Protein AF-A0A0V0V4X7-F1 (afdb_monomer)

Foldseek 3Di:
DPPPPPPPPPPPLDADDDDPVVVLVVLQVVLLVVLCVLCPQVVCLVVDPDDRPVVVNVVSVVSSVVSSVVSSVVVVVVNVVRD

Nearest PDB structures (foldseek):
  6czq-assembly1_B  TM=5.724E-01  e=1.325E+00  Rattus norvegicus
  5wbx-assembly1_B  TM=5.676E-01  e=2.254E+00  Homo sapiens
  4j9z-assembly1_B-2  TM=5.786E-01  e=2.537E+00  Rattus norvegicus
  1i6z-assembly1_A  TM=4.879E-01  e=2.537E+00  Mus musculus

pLDDT: mean 75.91, std 15.21, range [40.53, 94.88]

Solvent-accessible surface area (backbone atoms only — not comparable to full-atom values): 4880 Å² total; per-residue (Å²): 136,86,79,75,76,76,73,75,78,75,79,76,77,70,57,64,86,74,60,67,70,62,47,52,52,51,44,49,54,50,23,50,58,67,25,42,70,55,30,48,67,38,53,48,46,72,69,46,95,58,88,65,57,62,68,58,42,52,51,26,49,52,51,25,54,52,43,31,52,52,45,43,51,51,52,52,52,52,53,61,73,44,86

Secondary structure (DSSP, 8-state):
-------------------HHHHHHHHHHHHHHHHHGGGHHHHHHHHSSS---HHHHHHHHHHHHHHHHHHHHHHHHHHHTT-

Structure (mmCIF, N/CA/C/O backbone):
data_AF-A0A0V0V4X7-F1
#
_entry.id   AF-A0A0V0V4X7-F1
#
loop_
_atom_site.group_PDB
_atom_site.id
_atom_site.type_symbol
_atom_site.label_atom_id
_atom_site.label_alt_id
_atom_site.label_comp_id
_atom_site.label_asym_id
_atom_site.label_entity_id
_atom_site.label_seq_id
_atom_site.pdbx_PDB_ins_code
_atom_site.Cartn_x
_atom_site.Cartn_y
_atom_site.Cartn_z
_atom_site.occupancy
_atom_site.B_iso_or_equiv
_atom_site.auth_seq_id
_atom_site.auth_comp_id
_atom_site.auth_asym_id
_atom_site.auth_atom_id
_atom_site.pdbx_PDB_model_num
ATOM 1 N N . LEU A 1 1 ? -35.595 -37.989 23.538 1.00 40.53 1 LEU A N 1
ATOM 2 C CA . LEU A 1 1 ? -34.284 -37.303 23.542 1.00 40.53 1 LEU A CA 1
ATOM 3 C C . LEU A 1 1 ? -34.511 -35.810 23.330 1.00 40.53 1 LEU A C 1
ATOM 5 O O . LEU A 1 1 ? -35.018 -35.433 22.281 1.00 40.53 1 LEU A O 1
ATOM 9 N N . LYS A 1 2 ? -34.201 -34.962 24.317 1.00 44.09 2 LYS A N 1
ATOM 10 C CA . LYS A 1 2 ? -34.213 -33.505 24.126 1.00 44.09 2 LYS A CA 1
ATOM 11 C C . LYS A 1 2 ? -32.909 -33.128 23.422 1.00 44.09 2 LYS A C 1
ATOM 13 O O . LYS A 1 2 ? -31.864 -33.092 24.060 1.00 44.09 2 LYS A O 1
ATOM 18 N N . LEU A 1 3 ? -32.971 -32.922 22.105 1.00 45.50 3 LEU A N 1
ATOM 19 C CA . LEU A 1 3 ? -31.867 -32.361 21.328 1.00 45.50 3 LEU A CA 1
ATOM 20 C C . LEU A 1 3 ? -31.585 -30.950 21.852 1.00 45.50 3 LEU A C 1
ATOM 22 O O . LEU A 1 3 ? -32.316 -30.002 21.559 1.00 45.50 3 LEU A O 1
ATOM 26 N N . LEU A 1 4 ? -30.542 -30.835 22.671 1.00 51.19 4 LEU A N 1
ATOM 27 C CA . LEU A 1 4 ? -29.932 -29.572 23.051 1.00 51.19 4 LEU A CA 1
ATOM 28 C C . LEU A 1 4 ? -29.494 -28.888 21.755 1.00 51.19 4 LEU A C 1
ATOM 30 O O . LEU A 1 4 ? -28.519 -29.292 21.126 1.00 51.19 4 LEU A O 1
ATOM 34 N N . LYS A 1 5 ? -30.262 -27.886 21.315 1.00 51.84 5 LYS A N 1
ATOM 35 C CA . LYS A 1 5 ? -29.847 -26.983 20.243 1.00 51.84 5 LYS A CA 1
ATOM 36 C C . LYS A 1 5 ? -28.543 -26.345 20.708 1.00 51.84 5 LYS A C 1
ATOM 38 O O . LYS A 1 5 ? -28.579 -25.503 21.605 1.00 51.84 5 LYS A O 1
ATOM 43 N N . SER A 1 6 ? -27.414 -26.780 20.144 1.00 54.94 6 SER A N 1
ATOM 44 C CA . SER A 1 6 ? -26.116 -26.157 20.376 1.00 54.94 6 SER A CA 1
ATOM 45 C C . SER A 1 6 ? -26.278 -24.665 20.155 1.00 54.94 6 SER A C 1
ATOM 47 O O . SER A 1 6 ? -26.581 -24.211 19.048 1.00 54.94 6 SER A O 1
ATOM 49 N N . LYS A 1 7 ? -26.154 -23.915 21.248 1.00 52.81 7 LYS A N 1
ATOM 50 C CA . LYS A 1 7 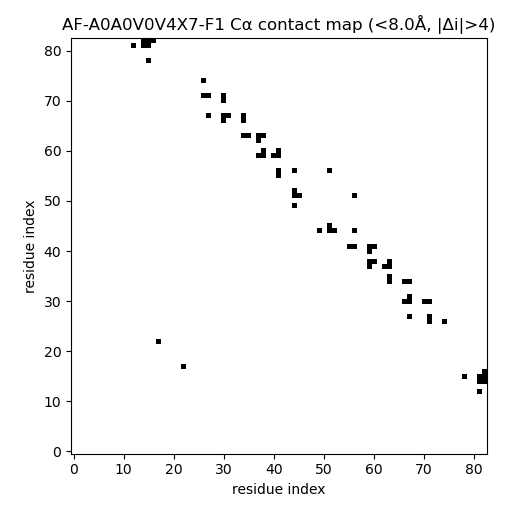? -26.073 -22.465 21.251 1.00 52.81 7 LYS A CA 1
ATOM 51 C C . LYS A 1 7 ? -24.890 -22.149 20.341 1.00 52.81 7 LYS A C 1
ATOM 53 O O . LYS A 1 7 ? -23.755 -22.364 20.747 1.00 52.81 7 LYS A O 1
ATOM 58 N N . LYS A 1 8 ? -25.153 -21.767 19.081 1.00 54.91 8 LYS A N 1
ATOM 59 C CA . LYS A 1 8 ? -24.127 -21.209 18.194 1.00 54.91 8 LYS A CA 1
ATOM 60 C C . LYS A 1 8 ? -23.481 -20.110 19.012 1.00 54.91 8 LYS A C 1
ATOM 62 O O . LYS A 1 8 ? -24.161 -19.146 19.362 1.00 54.91 8 LYS A O 1
ATOM 67 N N . GLU A 1 9 ? -22.237 -20.330 19.400 1.00 52.50 9 GLU A N 1
ATOM 68 C CA . GLU A 1 9 ? -21.431 -19.357 20.106 1.00 52.50 9 GLU A CA 1
ATOM 69 C C . GLU A 1 9 ? -21.456 -18.105 19.232 1.00 52.50 9 GLU A C 1
ATOM 71 O O . GLU A 1 9 ? -20.922 -18.091 18.122 1.00 52.50 9 GLU A O 1
ATOM 76 N N . GLN A 1 10 ? -22.231 -17.101 19.647 1.00 53.91 10 GLN A N 1
ATOM 77 C CA . GLN A 1 10 ? -22.160 -15.794 19.025 1.00 53.91 10 GLN A CA 1
ATOM 78 C C . GLN A 1 10 ? -20.764 -15.314 19.369 1.00 53.91 10 GLN A C 1
ATOM 80 O O . GLN A 1 10 ? -20.519 -14.898 20.497 1.00 53.91 10 GLN A O 1
ATOM 85 N N . ILE A 1 11 ? -19.837 -15.456 18.423 1.00 58.78 11 ILE A N 1
ATOM 86 C CA . ILE A 1 11 ? -18.539 -14.807 18.499 1.00 58.78 11 ILE A CA 1
ATOM 87 C C . ILE A 1 11 ? -18.860 -13.315 18.478 1.00 58.78 11 ILE A C 1
ATOM 89 O O . ILE A 1 11 ? -19.050 -12.720 17.417 1.00 58.78 11 ILE A O 1
ATOM 93 N N . THR A 1 12 ? -19.012 -12.726 19.658 1.00 58.84 12 THR A N 1
ATOM 94 C CA . THR A 1 12 ? -19.064 -11.287 19.855 1.00 58.84 12 THR A CA 1
ATOM 95 C C . THR A 1 12 ? -17.704 -10.772 19.415 1.00 58.84 12 THR A C 1
ATOM 97 O O . THR A 1 12 ? -16.735 -10.807 20.170 1.00 58.84 12 THR A O 1
ATOM 100 N N . ARG A 1 13 ? -17.597 -10.376 18.142 1.00 60.84 13 ARG A N 1
ATOM 101 C CA . ARG A 1 13 ? -16.413 -9.690 17.629 1.00 60.84 13 ARG A CA 1
ATOM 102 C C . ARG A 1 13 ? -16.303 -8.383 18.401 1.00 60.84 13 ARG A C 1
ATOM 104 O O . ARG A 1 13 ? -17.090 -7.467 18.190 1.00 60.84 13 ARG A O 1
ATOM 111 N N . VAL A 1 14 ? -15.382 -8.348 19.356 1.00 67.94 14 VAL A N 1
ATOM 112 C CA . VAL A 1 14 ? -15.034 -7.122 20.067 1.00 67.94 14 VAL A CA 1
ATOM 113 C C . VAL A 1 14 ? -14.382 -6.188 19.042 1.00 67.94 14 VAL A C 1
ATOM 115 O O . VAL A 1 14 ? -13.460 -6.639 18.356 1.00 67.94 14 VAL A O 1
ATOM 118 N N . PRO A 1 15 ? -14.837 -4.927 18.913 1.00 68.12 15 PRO A N 1
ATOM 119 C CA . PRO A 1 15 ? -14.246 -3.969 17.987 1.00 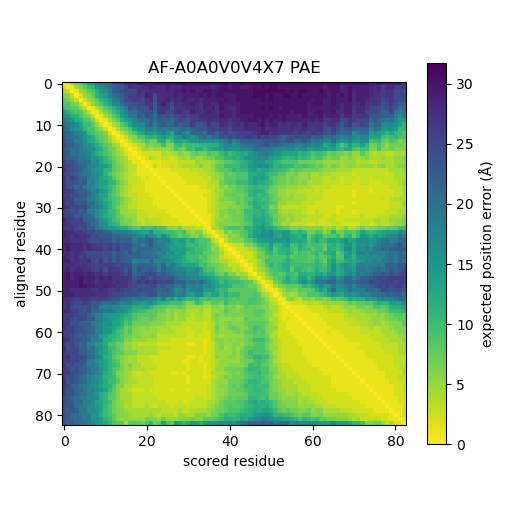68.12 15 PRO A CA 1
ATOM 120 C C . PRO A 1 15 ? -12.745 -3.832 18.224 1.00 68.12 15 PRO A C 1
ATOM 122 O O . PRO A 1 15 ? -12.296 -3.686 19.369 1.00 68.12 15 PRO A O 1
ATOM 125 N N . LEU A 1 16 ? -11.963 -3.873 17.147 1.00 71.69 16 LEU A N 1
ATOM 126 C CA . LEU A 1 1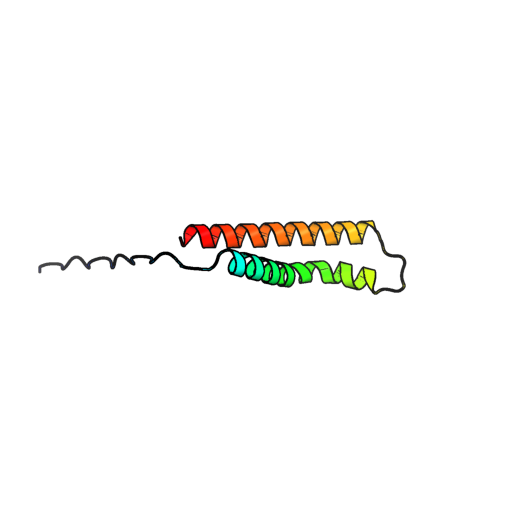6 ? -10.519 -3.711 17.233 1.00 71.69 16 LEU A CA 1
ATOM 127 C C . LEU A 1 16 ? -10.197 -2.263 17.641 1.00 71.69 16 LEU A C 1
ATOM 129 O O . LEU A 1 16 ? -10.389 -1.330 16.862 1.00 71.69 16 LEU A O 1
ATOM 133 N N . LYS A 1 17 ? -9.694 -2.057 18.864 1.00 79.50 17 LYS A N 1
ATOM 134 C CA . LYS A 1 17 ? -9.191 -0.747 19.304 1.00 79.50 17 LYS A CA 1
ATOM 135 C C . LYS A 1 17 ? -7.743 -0.580 18.859 1.00 79.50 17 LYS A C 1
ATOM 137 O O . LYS A 1 17 ? -6.874 -1.325 19.305 1.00 79.50 17 LYS A O 1
ATOM 142 N N . TYR A 1 18 ? -7.486 0.413 18.016 1.00 79.62 18 TYR A N 1
ATOM 143 C CA . TYR A 1 18 ? -6.143 0.776 17.575 1.00 79.62 18 TYR A CA 1
ATOM 144 C C . TYR A 1 18 ? -6.002 2.297 17.453 1.00 79.62 18 TYR A C 1
ATOM 146 O O . TYR A 1 18 ? -6.987 3.018 17.320 1.00 79.62 18 TYR A O 1
ATOM 154 N N . ASP A 1 19 ? -4.763 2.778 17.512 1.00 86.56 19 ASP A N 1
ATOM 155 C CA . ASP A 1 19 ? -4.420 4.173 17.238 1.00 86.56 19 ASP A CA 1
ATOM 156 C C . ASP A 1 19 ? -4.396 4.385 15.719 1.00 86.56 19 ASP A C 1
ATOM 158 O O . ASP A 1 19 ? -3.572 3.792 15.015 1.00 86.56 19 ASP A O 1
ATOM 162 N N . GLU A 1 20 ? -5.324 5.193 15.202 1.00 84.81 20 GLU A N 1
ATOM 163 C CA . GLU A 1 20 ? -5.459 5.421 13.761 1.00 84.81 20 GLU A CA 1
ATOM 164 C C . GLU A 1 20 ? -4.203 6.033 13.134 1.00 84.81 20 GLU A C 1
ATOM 166 O O . GLU A 1 20 ? -3.853 5.668 12.011 1.00 84.81 20 GLU A O 1
ATOM 171 N N . GLY A 1 21 ? -3.500 6.916 13.850 1.00 86.38 21 GLY A N 1
ATOM 172 C CA . GLY A 1 21 ? -2.274 7.546 13.365 1.00 86.38 21 GLY A CA 1
ATOM 173 C C . GLY A 1 21 ? -1.139 6.534 13.235 1.00 86.38 21 GLY A C 1
ATOM 174 O O . GLY A 1 21 ? -0.507 6.435 12.182 1.00 86.38 21 GLY A O 1
ATOM 175 N N . LYS A 1 22 ? -0.929 5.709 14.267 1.00 89.62 22 LYS A N 1
ATOM 176 C CA . LYS A 1 22 ? 0.069 4.626 14.229 1.00 89.62 22 LYS A CA 1
ATOM 177 C C . LYS A 1 22 ? -0.262 3.587 13.164 1.00 89.62 22 LYS A C 1
ATOM 179 O O . LYS A 1 22 ? 0.635 3.159 12.442 1.00 89.62 22 LYS A O 1
ATOM 184 N N . ALA A 1 23 ? -1.535 3.219 13.019 1.00 87.69 23 ALA A N 1
ATOM 185 C CA . ALA A 1 23 ? -1.964 2.286 11.985 1.00 87.69 23 ALA A CA 1
ATOM 186 C C . ALA A 1 23 ? -1.720 2.847 10.577 1.00 87.69 23 ALA A C 1
ATOM 188 O O . ALA A 1 23 ? -1.257 2.115 9.709 1.00 87.69 23 ALA A O 1
ATOM 189 N N . GLN A 1 24 ? -1.967 4.140 10.335 1.00 89.06 24 GLN A N 1
ATOM 190 C CA . GLN A 1 24 ? -1.658 4.758 9.041 1.00 89.06 24 GLN A CA 1
ATOM 191 C C . GLN A 1 24 ? -0.167 4.679 8.701 1.00 89.06 24 GLN A C 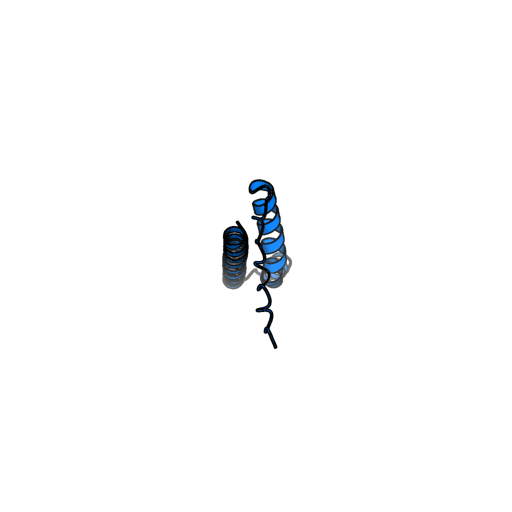1
ATOM 193 O O . GLN A 1 24 ? 0.164 4.306 7.575 1.00 89.06 24 GLN A O 1
ATOM 198 N N . ILE A 1 25 ? 0.711 4.967 9.667 1.00 91.56 25 ILE A N 1
ATOM 199 C CA . ILE A 1 25 ? 2.168 4.878 9.486 1.00 91.56 25 ILE A CA 1
ATOM 200 C C . ILE A 1 25 ? 2.573 3.437 9.153 1.00 91.56 25 ILE A C 1
ATOM 202 O O . ILE A 1 25 ? 3.231 3.201 8.143 1.00 91.56 25 ILE A O 1
ATOM 206 N N . GLN A 1 26 ? 2.102 2.463 9.935 1.00 92.19 26 GLN A N 1
ATOM 207 C CA . GLN A 1 26 ? 2.426 1.048 9.728 1.00 92.19 26 GLN A CA 1
ATOM 208 C C . GLN A 1 26 ? 1.910 0.509 8.387 1.00 92.19 26 GLN A C 1
ATOM 210 O O . GLN A 1 26 ? 2.613 -0.234 7.706 1.00 92.19 26 GLN A O 1
ATOM 215 N N . ILE A 1 27 ? 0.699 0.901 7.974 1.00 92.62 27 ILE A N 1
ATOM 216 C CA . ILE A 1 27 ? 0.150 0.545 6.657 1.00 92.62 27 ILE A CA 1
ATOM 217 C C . ILE A 1 27 ? 1.039 1.107 5.551 1.00 92.62 27 ILE A C 1
ATOM 219 O O . ILE A 1 27 ? 1.316 0.414 4.575 1.00 92.62 27 ILE A O 1
ATOM 223 N N . GLN A 1 28 ? 1.493 2.351 5.697 1.00 90.94 28 GLN A N 1
ATOM 224 C CA . GLN A 1 28 ? 2.328 2.998 4.697 1.00 90.94 28 GLN A CA 1
ATOM 225 C C . GLN A 1 28 ? 3.708 2.339 4.592 1.00 90.94 28 GLN A C 1
ATOM 227 O O . GLN A 1 28 ? 4.147 2.036 3.486 1.00 90.94 28 GLN A O 1
ATOM 232 N N . GLU A 1 29 ? 4.363 2.031 5.711 1.00 91.38 29 GLU A N 1
ATOM 233 C CA . GLU A 1 29 ? 5.639 1.299 5.731 1.00 91.38 29 GLU A CA 1
ATOM 234 C C . GLU A 1 29 ? 5.516 -0.109 5.134 1.00 91.38 29 GLU A C 1
ATOM 236 O O . GLU A 1 29 ? 6.341 -0.517 4.308 1.00 91.38 29 GLU A O 1
ATOM 241 N N . LEU A 1 30 ? 4.451 -0.835 5.487 1.00 91.56 30 LEU A N 1
ATOM 242 C CA . LEU A 1 30 ? 4.176 -2.163 4.949 1.00 91.56 30 LEU A CA 1
ATOM 243 C C . LEU A 1 30 ? 3.949 -2.108 3.436 1.00 91.56 30 LEU A C 1
ATOM 245 O O . LEU A 1 30 ? 4.584 -2.851 2.688 1.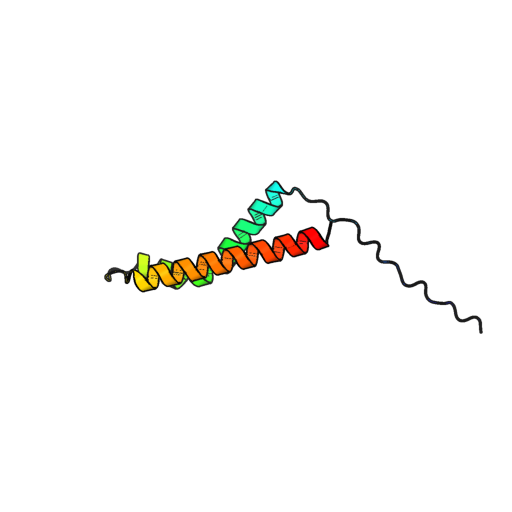00 91.56 30 LEU A O 1
ATOM 249 N N . CYS A 1 31 ? 3.076 -1.215 2.969 1.00 92.00 31 CYS A N 1
ATOM 250 C CA . CYS A 1 31 ? 2.777 -1.086 1.547 1.00 92.00 31 CYS A CA 1
ATOM 251 C C . CYS A 1 31 ? 3.979 -0.577 0.750 1.00 92.00 31 CYS A C 1
ATOM 253 O O . CYS A 1 31 ? 4.199 -1.048 -0.362 1.00 92.00 31 CYS A O 1
ATOM 255 N N . ASN A 1 32 ? 4.800 0.311 1.315 1.00 89.31 32 ASN A N 1
ATOM 256 C CA . ASN A 1 32 ? 6.083 0.687 0.728 1.00 89.31 32 ASN A CA 1
ATOM 257 C C . ASN A 1 32 ? 6.988 -0.532 0.562 1.00 89.31 32 ASN A C 1
ATOM 259 O O . ASN A 1 32 ? 7.528 -0.733 -0.520 1.00 89.31 32 ASN A O 1
ATOM 263 N N . THR A 1 33 ? 7.121 -1.369 1.589 1.00 87.81 33 THR A N 1
ATOM 264 C CA . THR A 1 33 ? 7.984 -2.559 1.551 1.00 87.81 33 THR A CA 1
ATOM 265 C C . THR A 1 33 ? 7.496 -3.578 0.519 1.00 87.81 33 THR A C 1
ATOM 267 O O . THR A 1 33 ? 8.257 -3.985 -0.356 1.00 87.81 33 THR A O 1
ATOM 270 N N . VAL A 1 34 ? 6.205 -3.926 0.551 1.00 87.31 34 VAL A N 1
ATOM 271 C CA . VAL A 1 34 ? 5.589 -4.881 -0.387 1.00 87.31 34 VAL A CA 1
ATOM 272 C C . VAL A 1 34 ? 5.666 -4.369 -1.825 1.00 87.31 34 VAL A C 1
ATOM 274 O O . VAL A 1 34 ? 5.974 -5.125 -2.744 1.00 87.31 34 VAL A O 1
ATOM 277 N N . CYS A 1 35 ? 5.415 -3.077 -2.039 1.00 88.00 35 CYS A N 1
ATOM 278 C CA . CYS A 1 35 ? 5.393 -2.509 -3.380 1.00 88.00 35 CYS A CA 1
ATOM 279 C C . CYS A 1 35 ? 6.777 -2.122 -3.910 1.00 88.00 35 CYS A C 1
ATOM 281 O O . CYS A 1 35 ? 6.931 -1.960 -5.120 1.00 88.00 35 CYS A O 1
ATOM 283 N N . SER A 1 36 ? 7.794 -2.027 -3.049 1.00 78.00 36 SER A N 1
ATOM 284 C CA . SER A 1 36 ? 9.177 -1.768 -3.468 1.00 78.00 36 SER A CA 1
ATOM 285 C C . SER A 1 36 ? 9.805 -2.942 -4.221 1.00 78.00 36 SER A C 1
ATOM 287 O O . SER A 1 36 ? 10.723 -2.726 -5.001 1.00 78.00 36 SER A O 1
ATOM 289 N N . GLN A 1 37 ? 9.264 -4.161 -4.124 1.00 66.56 37 GLN A N 1
ATOM 290 C CA . GLN A 1 37 ? 9.671 -5.244 -5.035 1.00 66.56 37 GLN A CA 1
ATOM 291 C C . GLN A 1 37 ? 9.388 -4.899 -6.509 1.00 66.56 37 GLN A C 1
ATOM 293 O O . GLN A 1 37 ? 10.137 -5.291 -7.396 1.00 66.56 37 GLN A O 1
ATOM 298 N N . TYR A 1 38 ? 8.367 -4.080 -6.791 1.00 60.06 38 TYR A N 1
ATOM 299 C CA . TYR A 1 38 ? 8.095 -3.581 -8.146 1.00 60.06 38 TYR A CA 1
ATOM 300 C C . TYR A 1 38 ? 8.986 -2.397 -8.547 1.00 60.06 38 TYR A C 1
ATOM 302 O O . TYR A 1 38 ? 8.949 -1.971 -9.702 1.00 60.06 38 TYR A O 1
ATOM 310 N N . SER A 1 39 ? 9.760 -1.847 -7.606 1.00 59.25 39 SER A N 1
ATOM 311 C CA . SER A 1 39 ? 10.693 -0.747 -7.833 1.00 59.25 39 SER A CA 1
ATOM 312 C C . SER A 1 39 ? 12.149 -1.204 -7.923 1.00 59.25 39 SER A C 1
ATOM 314 O O . SER A 1 39 ? 12.999 -0.363 -8.195 1.00 59.25 39 SER A O 1
ATOM 316 N N . GLU A 1 40 ? 12.466 -2.496 -7.786 1.00 61.50 40 GLU A N 1
ATOM 317 C CA . GLU A 1 40 ? 13.838 -2.980 -7.993 1.00 61.50 40 GLU A CA 1
ATOM 318 C C . GLU A 1 40 ? 14.335 -2.689 -9.415 1.00 61.50 40 GLU A C 1
ATOM 320 O O . GLU A 1 40 ? 15.455 -2.212 -9.565 1.00 61.50 40 GLU A O 1
ATOM 325 N N . GLU A 1 41 ? 13.489 -2.821 -10.446 1.00 60.97 41 GLU A N 1
ATOM 326 C CA . GLU A 1 41 ? 13.818 -2.366 -11.810 1.00 60.97 41 GLU A CA 1
ATOM 327 C C . GLU A 1 41 ? 14.100 -0.853 -11.857 1.00 60.97 41 GLU A C 1
ATOM 329 O O . GLU A 1 41 ? 15.046 -0.416 -12.500 1.00 60.97 41 GLU A O 1
ATOM 334 N N . TYR A 1 42 ? 13.325 -0.031 -11.142 1.00 58.66 42 TYR A N 1
ATOM 335 C CA . TYR A 1 42 ? 13.548 1.420 -11.054 1.00 58.66 42 TYR A CA 1
ATOM 336 C C . TYR A 1 42 ? 14.843 1.771 -10.302 1.00 58.66 42 TYR A C 1
ATOM 338 O O . TYR A 1 42 ? 15.581 2.666 -10.713 1.00 58.66 42 TYR A O 1
ATOM 346 N N . LEU A 1 43 ? 15.136 1.064 -9.209 1.00 61.91 43 LEU A N 1
ATOM 347 C CA . LEU A 1 43 ? 16.353 1.225 -8.418 1.00 61.91 43 LEU A CA 1
ATOM 348 C C . LEU A 1 43 ? 17.589 0.772 -9.197 1.00 61.91 43 LEU A C 1
ATOM 350 O O . LEU A 1 43 ? 18.625 1.426 -9.106 1.00 61.91 43 LEU A O 1
ATOM 354 N N . GLN A 1 44 ? 17.481 -0.301 -9.981 1.00 63.88 44 GLN A N 1
ATOM 355 C CA . GLN A 1 44 ? 18.536 -0.755 -10.884 1.00 63.88 44 GLN A CA 1
ATOM 356 C C . GLN A 1 44 ? 18.750 0.234 -12.033 1.00 63.88 44 GLN A C 1
ATOM 358 O O . GLN A 1 44 ? 19.892 0.599 -12.296 1.00 63.88 44 GLN A O 1
ATOM 363 N N . LEU A 1 45 ? 17.677 0.761 -12.638 1.00 59.69 45 LEU A N 1
ATOM 364 C CA . LEU A 1 45 ? 17.766 1.810 -13.662 1.00 59.69 45 LEU A CA 1
ATOM 365 C C . LEU A 1 45 ? 18.432 3.085 -13.128 1.00 59.69 45 LEU A C 1
ATOM 367 O O . LEU A 1 45 ? 19.219 3.693 -13.838 1.00 59.69 45 LEU A O 1
ATOM 371 N N . LYS A 1 46 ? 18.172 3.483 -11.876 1.00 57.06 46 LYS A N 1
ATOM 372 C CA . LYS A 1 46 ? 18.852 4.634 -11.252 1.00 57.06 46 LYS A CA 1
ATOM 373 C C . LYS A 1 46 ? 20.307 4.374 -10.853 1.00 57.06 46 LYS A C 1
ATOM 375 O O . LYS A 1 46 ? 21.051 5.336 -10.691 1.00 57.06 46 LYS A O 1
ATOM 380 N N . LYS A 1 47 ? 20.694 3.116 -10.623 1.00 62.72 47 LYS A N 1
ATOM 381 C CA . LYS A 1 47 ? 22.058 2.729 -10.220 1.00 62.72 47 LYS A CA 1
ATOM 382 C C . LYS A 1 47 ? 22.966 2.382 -11.404 1.00 62.72 47 LYS A C 1
ATOM 384 O O . LYS A 1 47 ? 24.179 2.360 -11.223 1.00 62.72 47 LYS A O 1
ATOM 389 N N . GLY A 1 48 ? 22.404 2.086 -12.575 1.00 59.97 48 GLY A N 1
ATOM 390 C CA . GLY A 1 48 ? 23.161 1.757 -13.779 1.00 59.97 48 GLY A CA 1
ATOM 391 C C . GLY A 1 48 ? 23.867 2.971 -14.386 1.00 59.97 48 GLY A C 1
ATOM 392 O O . GLY A 1 48 ? 23.326 4.071 -14.407 1.00 59.97 48 GLY A O 1
ATOM 393 N N . THR A 1 49 ? 25.071 2.755 -14.914 1.00 58.00 49 THR A N 1
ATOM 394 C CA . THR A 1 49 ? 25.869 3.744 -15.665 1.00 58.00 49 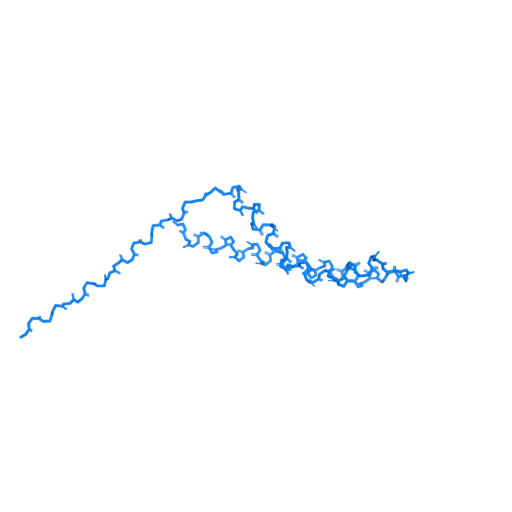THR A CA 1
ATOM 395 C C . THR A 1 49 ? 25.344 3.990 -17.089 1.00 58.00 49 THR A C 1
ATOM 397 O O . THR A 1 49 ? 25.912 4.794 -17.824 1.00 58.00 49 THR A O 1
ATOM 400 N N . GLU A 1 50 ? 24.287 3.282 -17.495 1.00 62.78 50 GLU A N 1
ATOM 401 C CA . GLU A 1 50 ? 23.644 3.401 -18.805 1.00 62.78 50 GLU A CA 1
ATOM 402 C C . GLU A 1 50 ? 22.610 4.539 -18.836 1.00 62.78 50 GLU A C 1
ATOM 404 O O . GLU A 1 50 ? 22.038 4.887 -17.798 1.00 62.78 50 GLU A O 1
ATOM 409 N N . PRO A 1 51 ? 22.333 5.131 -20.015 1.00 62.94 51 PRO A N 1
ATOM 410 C CA . PRO A 1 51 ? 21.298 6.147 -20.149 1.00 62.94 51 PRO A CA 1
ATOM 411 C C . PRO A 1 51 ? 19.951 5.595 -19.675 1.00 62.94 51 PRO A C 1
ATOM 413 O O . PRO A 1 51 ? 19.399 4.644 -20.228 1.00 62.94 51 PRO A O 1
ATOM 416 N N . VAL A 1 52 ? 19.430 6.218 -18.624 1.00 66.50 52 VAL A N 1
ATOM 417 C CA . VAL A 1 52 ? 18.166 5.856 -17.994 1.00 66.50 52 VAL A CA 1
ATOM 418 C C . VAL A 1 52 ? 17.026 6.008 -19.003 1.00 66.50 52 VAL A C 1
ATOM 420 O O . VAL A 1 52 ? 16.705 7.114 -19.437 1.00 66.50 52 VAL A O 1
ATOM 423 N N . ASP A 1 53 ? 16.379 4.898 -19.360 1.00 76.75 53 ASP A N 1
ATOM 424 C CA . ASP A 1 53 ? 15.156 4.916 -20.164 1.00 76.75 53 ASP A CA 1
ATOM 425 C C . ASP A 1 53 ? 14.007 5.508 -19.327 1.00 76.75 53 ASP A C 1
ATOM 427 O O . ASP A 1 53 ? 13.378 4.832 -18.502 1.00 76.75 53 ASP A O 1
ATOM 431 N N . ASN A 1 54 ? 13.736 6.797 -19.541 1.00 77.38 54 ASN A N 1
ATOM 432 C CA . ASN A 1 54 ? 12.693 7.543 -18.840 1.00 77.38 54 ASN A CA 1
ATOM 433 C C . ASN A 1 54 ? 11.308 6.882 -18.949 1.00 77.38 54 ASN A C 1
ATOM 435 O O . ASN A 1 54 ? 10.529 6.956 -17.997 1.00 77.38 54 ASN A O 1
ATOM 439 N N . ALA A 1 55 ? 10.998 6.196 -20.055 1.00 81.38 55 ALA A N 1
ATOM 440 C CA . ALA A 1 55 ? 9.719 5.509 -20.213 1.00 81.38 55 ALA A CA 1
ATOM 441 C C . ALA A 1 55 ? 9.621 4.292 -19.278 1.00 81.38 55 ALA A C 1
ATOM 443 O O . ALA A 1 55 ? 8.575 4.052 -18.665 1.00 81.38 55 ALA A O 1
ATOM 444 N N . ARG A 1 56 ? 10.720 3.547 -19.095 1.00 76.94 56 ARG A N 1
ATOM 445 C CA . ARG A 1 56 ? 10.782 2.442 -18.120 1.00 76.94 5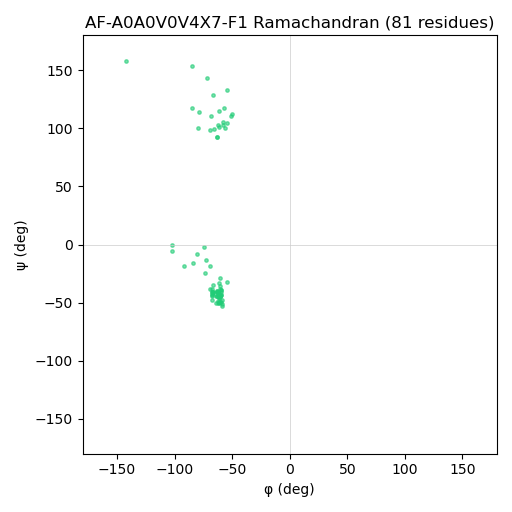6 ARG A CA 1
ATOM 446 C C . ARG A 1 56 ? 10.696 2.943 -16.686 1.00 76.94 56 ARG A C 1
ATOM 448 O O . ARG A 1 56 ? 9.968 2.355 -15.887 1.00 76.94 56 ARG A O 1
ATOM 455 N N . VAL A 1 57 ? 11.366 4.050 -16.376 1.00 78.50 57 VAL A N 1
ATOM 456 C CA . VAL A 1 57 ? 11.301 4.700 -15.059 1.00 78.50 57 VAL A CA 1
ATOM 457 C C . VAL A 1 57 ? 9.874 5.125 -14.721 1.00 78.50 57 VAL A C 1
ATOM 459 O O . VAL A 1 57 ? 9.369 4.773 -13.655 1.00 78.50 57 VAL A O 1
ATOM 462 N N . GLN A 1 58 ? 9.191 5.810 -15.639 1.00 82.06 58 GLN A N 1
ATOM 463 C CA . GLN A 1 58 ? 7.795 6.217 -15.457 1.00 82.06 58 GLN A CA 1
ATOM 464 C C . GLN A 1 58 ? 6.864 5.010 -15.305 1.00 82.06 58 GLN A C 1
ATOM 466 O O . GLN A 1 58 ? 5.987 5.005 -14.440 1.00 82.06 58 GLN A O 1
ATOM 471 N N . LYS A 1 59 ? 7.075 3.950 -16.093 1.00 83.62 59 LYS A N 1
ATOM 472 C CA . LYS A 1 59 ? 6.297 2.709 -15.991 1.00 83.62 59 LYS A CA 1
ATOM 473 C C . LYS A 1 59 ? 6.481 2.029 -14.633 1.00 83.62 59 LYS A C 1
ATOM 475 O O . LYS A 1 59 ? 5.497 1.594 -14.034 1.00 83.62 59 LYS A O 1
ATOM 480 N N . ALA A 1 60 ? 7.711 1.941 -14.134 1.00 80.94 60 ALA A N 1
ATOM 481 C CA . ALA A 1 60 ? 8.001 1.364 -12.824 1.00 80.94 60 ALA A CA 1
ATOM 482 C C . ALA A 1 60 ? 7.421 2.222 -11.684 1.00 80.94 60 ALA A C 1
ATOM 484 O O . ALA A 1 60 ? 6.794 1.687 -10.770 1.00 80.94 60 ALA A O 1
ATOM 485 N N . GLN A 1 61 ? 7.514 3.552 -11.785 1.00 83.81 61 GLN A N 1
ATOM 486 C CA . GLN A 1 61 ? 6.875 4.473 -10.844 1.00 83.81 61 GLN A CA 1
ATOM 487 C C . GLN A 1 61 ? 5.347 4.309 -10.832 1.00 83.81 61 GLN A C 1
ATOM 489 O O . GLN A 1 61 ? 4.746 4.214 -9.764 1.00 83.81 61 GLN A O 1
ATOM 494 N N . ALA A 1 62 ? 4.708 4.214 -12.001 1.00 87.25 62 ALA A N 1
ATOM 495 C CA . ALA A 1 62 ? 3.265 4.009 -12.106 1.00 87.25 62 ALA A CA 1
ATOM 496 C C . ALA A 1 62 ? 2.825 2.674 -11.482 1.00 87.25 62 ALA A C 1
ATOM 498 O O . ALA A 1 62 ? 1.819 2.625 -10.766 1.00 87.25 62 ALA A O 1
ATOM 499 N N . LYS A 1 63 ? 3.594 1.596 -11.696 1.00 87.19 63 LYS A N 1
ATOM 500 C CA . LYS A 1 63 ? 3.366 0.296 -11.043 1.00 87.19 63 LYS A CA 1
ATOM 501 C C . LYS A 1 63 ? 3.484 0.402 -9.523 1.00 87.19 63 LYS A C 1
ATOM 503 O O . LYS A 1 63 ? 2.595 -0.083 -8.823 1.00 87.19 63 LYS A O 1
ATOM 508 N N . PHE A 1 64 ? 4.525 1.070 -9.025 1.00 88.50 64 PHE A N 1
ATOM 509 C CA . PHE A 1 64 ? 4.729 1.293 -7.594 1.00 88.50 64 PHE A CA 1
ATOM 510 C C . PHE A 1 64 ? 3.549 2.047 -6.969 1.00 88.50 64 PHE A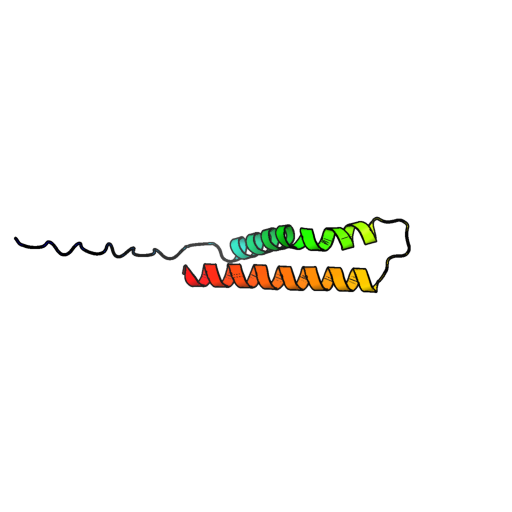 C 1
ATOM 512 O O . PHE A 1 64 ? 2.940 1.554 -6.021 1.00 88.50 64 PHE A O 1
ATOM 519 N N . VAL A 1 65 ? 3.166 3.195 -7.539 1.00 89.25 65 VAL A N 1
ATOM 520 C CA . VAL A 1 65 ? 2.049 4.018 -7.041 1.00 89.25 65 VAL A CA 1
ATOM 521 C C . VAL A 1 65 ? 0.739 3.230 -7.055 1.00 89.25 65 VAL A C 1
ATOM 523 O O . VAL A 1 65 ? -0.006 3.240 -6.074 1.00 89.25 65 VAL A O 1
ATOM 526 N N . THR A 1 66 ? 0.477 2.494 -8.137 1.00 92.06 66 THR A N 1
ATOM 527 C CA . THR A 1 66 ? -0.731 1.666 -8.262 1.00 92.06 66 THR A CA 1
ATOM 528 C C . THR A 1 66 ? -0.768 0.562 -7.206 1.00 92.06 66 THR A C 1
ATOM 530 O O . THR A 1 66 ? -1.809 0.344 -6.583 1.00 92.06 66 THR A O 1
ATOM 533 N N . CYS A 1 67 ? 0.351 -0.130 -6.980 1.00 91.62 67 CYS A N 1
ATOM 534 C CA . CYS A 1 67 ? 0.465 -1.143 -5.935 1.00 91.62 67 CYS A CA 1
ATOM 535 C C . CYS A 1 67 ? 0.233 -0.529 -4.551 1.00 91.62 67 CYS A C 1
ATOM 537 O O . CYS A 1 67 ? -0.608 -1.019 -3.795 1.00 91.62 67 CYS A O 1
ATOM 539 N N . HIS A 1 68 ? 0.921 0.575 -4.244 1.00 93.19 68 HIS A N 1
ATOM 540 C CA . HIS A 1 68 ? 0.866 1.215 -2.934 1.00 93.19 68 HIS A CA 1
ATOM 541 C C . HIS A 1 68 ? -0.560 1.655 -2.590 1.00 93.19 68 HIS A C 1
ATOM 543 O O . HIS A 1 68 ? -1.045 1.417 -1.479 1.00 93.19 68 HIS A O 1
ATOM 549 N N . LEU A 1 69 ? -1.260 2.250 -3.562 1.00 94.06 69 LEU A N 1
ATOM 550 C CA . LEU A 1 69 ? -2.649 2.670 -3.409 1.00 94.06 69 LEU A CA 1
ATOM 551 C C . LEU A 1 69 ? -3.571 1.474 -3.137 1.00 94.06 69 LEU A C 1
ATOM 553 O O . LEU A 1 69 ? -4.344 1.504 -2.181 1.00 94.06 69 LEU A O 1
ATOM 557 N N . LYS A 1 70 ? -3.465 0.403 -3.935 1.00 94.88 70 LYS A N 1
ATOM 558 C CA . LYS A 1 70 ? -4.279 -0.812 -3.756 1.00 94.88 70 LYS A CA 1
ATOM 559 C C . LYS A 1 70 ? -4.034 -1.474 -2.401 1.00 94.88 70 LYS A C 1
ATOM 561 O O . LYS A 1 70 ? -4.994 -1.819 -1.717 1.00 94.88 70 LYS A O 1
ATOM 566 N N . CYS A 1 71 ? -2.772 -1.607 -2.000 1.00 94.06 71 CYS A N 1
ATOM 567 C CA . CYS A 1 71 ? -2.386 -2.160 -0.705 1.00 94.06 71 CYS A CA 1
ATOM 568 C C . CYS A 1 71 ? -2.990 -1.343 0.447 1.00 94.06 71 CYS A C 1
ATOM 570 O O . CYS A 1 71 ? -3.705 -1.886 1.292 1.00 94.06 71 CYS A O 1
ATOM 572 N N . SER A 1 72 ? -2.796 -0.022 0.417 1.00 94.12 72 SER A N 1
ATOM 573 C CA . SER A 1 72 ? -3.284 0.883 1.461 1.00 94.12 72 SER A CA 1
ATOM 574 C C . SER A 1 72 ? -4.806 0.843 1.591 1.00 94.12 72 SER A C 1
ATOM 576 O O . SER A 1 72 ? -5.334 0.787 2.700 1.00 94.12 72 SER A O 1
ATOM 578 N N . LEU A 1 73 ? -5.526 0.866 0.464 1.00 94.56 73 LEU A N 1
ATOM 579 C CA . LEU A 1 73 ? -6.989 0.820 0.452 1.00 94.56 73 LEU A CA 1
ATOM 580 C C . LEU A 1 73 ? -7.524 -0.520 0.960 1.00 94.56 73 LEU A C 1
ATOM 582 O O . LEU A 1 73 ? -8.470 -0.527 1.744 1.00 94.56 73 LEU A O 1
ATOM 586 N N . SER A 1 74 ? -6.904 -1.631 0.556 1.00 93.94 74 SER A N 1
ATOM 587 C CA . SER A 1 74 ? -7.300 -2.973 0.989 1.00 93.94 74 SER A CA 1
ATOM 588 C C . SER A 1 74 ? -7.194 -3.126 2.509 1.00 93.94 74 SER A C 1
ATOM 590 O O . SER A 1 74 ? -8.165 -3.504 3.164 1.00 93.94 74 SER A O 1
ATOM 592 N N . ILE A 1 75 ? -6.057 -2.736 3.096 1.00 91.88 75 ILE A N 1
ATOM 593 C CA . ILE A 1 75 ? -5.848 -2.851 4.547 1.00 91.88 75 ILE A CA 1
ATOM 594 C C . ILE A 1 75 ? -6.775 -1.899 5.310 1.00 91.88 75 ILE A C 1
ATOM 596 O O . ILE A 1 75 ? -7.399 -2.302 6.290 1.00 91.88 75 ILE A O 1
ATOM 600 N N . LYS A 1 76 ? -6.946 -0.655 4.838 1.00 90.62 76 LYS A N 1
ATOM 601 C CA . LYS A 1 76 ? -7.895 0.294 5.448 1.00 90.62 76 LYS A CA 1
ATOM 602 C C . LYS A 1 76 ? -9.333 -0.230 5.416 1.00 90.62 76 LYS A C 1
ATOM 604 O O . LYS A 1 76 ? -10.058 -0.048 6.390 1.00 90.62 76 LYS A O 1
ATOM 60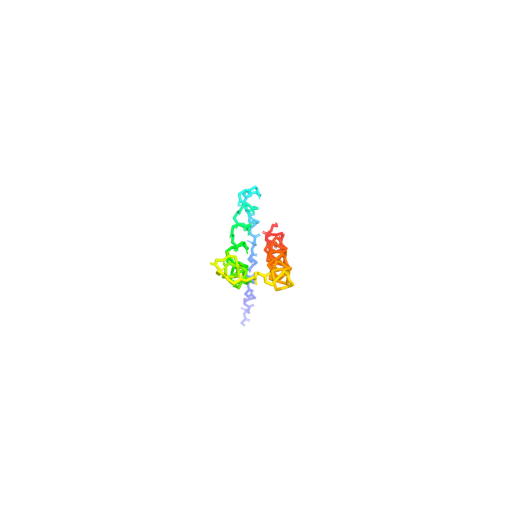9 N N . ALA A 1 77 ? -9.754 -0.878 4.329 1.00 90.31 77 ALA A N 1
ATOM 610 C CA . ALA A 1 77 ? -11.083 -1.479 4.229 1.00 90.31 77 ALA A CA 1
ATOM 611 C C . ALA A 1 77 ? -11.254 -2.656 5.202 1.00 90.31 77 ALA A C 1
ATOM 613 O O . ALA A 1 77 ? -12.292 -2.760 5.855 1.00 90.31 77 ALA A O 1
ATOM 614 N N . GLN A 1 78 ? -10.229 -3.500 5.352 1.00 88.00 78 GLN A N 1
ATOM 615 C CA . GLN A 1 78 ? -10.248 -4.593 6.327 1.00 88.00 78 GLN A CA 1
ATOM 616 C C . GLN A 1 78 ? -10.311 -4.080 7.768 1.00 88.00 78 GLN A C 1
ATOM 618 O O . GLN A 1 78 ? -11.129 -4.569 8.537 1.00 88.00 78 GLN A O 1
ATOM 623 N N . LEU A 1 79 ? -9.520 -3.063 8.124 1.00 86.12 79 LEU A N 1
ATOM 624 C CA . LEU A 1 79 ? -9.563 -2.465 9.462 1.00 86.12 79 LEU A CA 1
ATOM 625 C C . LEU A 1 79 ? -10.936 -1.865 9.779 1.00 86.12 79 LEU A C 1
ATOM 627 O O . LEU A 1 79 ? -11.474 -2.129 10.849 1.00 86.12 79 LEU A O 1
ATOM 631 N N . LYS A 1 80 ? -11.546 -1.149 8.826 1.00 84.31 80 LYS A N 1
ATOM 632 C CA . LYS A 1 80 ? -12.918 -0.634 8.972 1.00 84.31 80 LYS A CA 1
ATOM 633 C C . LYS A 1 80 ? -13.958 -1.738 9.155 1.00 84.31 80 LYS A C 1
ATOM 635 O O . LYS A 1 80 ? -14.937 -1.528 9.849 1.00 84.31 80 LYS A O 1
ATOM 640 N N . SER A 1 81 ? -13.763 -2.904 8.539 1.00 81.81 81 SER A N 1
ATOM 641 C CA . SER A 1 81 ? -14.653 -4.059 8.720 1.00 81.81 81 SER A CA 1
ATOM 642 C C . SER A 1 81 ? -14.508 -4.732 10.095 1.00 81.81 81 SER A C 1
ATOM 644 O O . SER A 1 81 ? -15.321 -5.601 10.422 1.00 81.81 81 SER A O 1
ATOM 646 N N . LEU A 1 82 ? -13.451 -4.416 10.848 1.00 76.44 82 LEU A N 1
ATOM 647 C CA . LEU A 1 82 ? -13.156 -4.974 12.173 1.00 76.44 82 LEU A CA 1
ATOM 648 C C . LEU A 1 82 ? -13.509 -4.013 13.322 1.00 76.44 82 LEU A C 1
ATOM 650 O O . LEU A 1 82 ? -13.384 -4.400 14.488 1.00 76.44 82 LEU A O 1
ATOM 654 N N . GLN A 1 83 ? -13.912 -2.783 12.996 1.00 68.12 83 GLN A N 1
ATOM 655 C CA . GLN A 1 83 ? -14.494 -1.804 13.917 1.00 68.12 83 GLN A CA 1
ATOM 656 C C . GLN A 1 83 ? -16.006 -2.021 14.024 1.00 68.12 83 GLN A C 1
ATOM 658 O O . GLN A 1 83 ? -16.518 -1.881 15.156 1.00 68.12 83 GLN A O 1
#

Sequence (83 aa):
LKLLKSKKEQITRVPLKYDEGKAQIQIQELCNTVCSQYSEEYLQLKKGTEPVDNARVQKAQAKFVTCHLKCSLSIKAQLKSLQ

Mean predicted aligned error: 11.69 Å

Radius of gyration: 21.99 Å; Cα contacts (8 Å, |Δi|>4): 38; chains: 1; bounding box: 60×45×44 Å